Protein AF-A0A4Q5MXV5-F1 (afdb_monomer_lite)

Structure (mmCIF, N/CA/C/O backbone):
data_AF-A0A4Q5MXV5-F1
#
_entry.id   AF-A0A4Q5MXV5-F1
#
loop_
_atom_site.group_PDB
_atom_site.id
_atom_site.type_symbol
_atom_site.label_atom_id
_atom_site.label_alt_id
_atom_site.label_comp_id
_atom_site.label_asym_id
_atom_site.label_entity_id
_atom_site.label_seq_id
_atom_site.pdbx_PDB_ins_code
_atom_site.Cartn_x
_atom_site.Cartn_y
_atom_site.Cartn_z
_atom_site.occupancy
_atom_site.B_iso_or_equiv
_atom_site.auth_seq_id
_atom_site.auth_comp_id
_atom_site.auth_asym_id
_atom_site.auth_atom_id
_atom_site.pdbx_PDB_model_num
ATOM 1 N N . MET A 1 1 ? 37.166 1.276 -33.248 1.00 50.91 1 MET A N 1
ATOM 2 C CA . MET A 1 1 ? 37.059 1.108 -31.784 1.00 50.91 1 MET A CA 1
ATOM 3 C C . MET A 1 1 ? 36.192 -0.119 -31.534 1.00 50.91 1 MET A C 1
ATOM 5 O O . MET A 1 1 ? 34.989 -0.035 -31.732 1.00 50.91 1 MET A O 1
ATOM 9 N N . VAL A 1 2 ? 36.786 -1.277 -31.243 1.00 57.34 2 VAL A N 1
ATOM 10 C CA . VAL A 1 2 ? 36.024 -2.490 -30.886 1.00 57.34 2 VAL A CA 1
ATOM 11 C C . VAL A 1 2 ? 35.477 -2.283 -29.464 1.00 57.34 2 VAL A C 1
ATOM 13 O O . VAL A 1 2 ? 36.257 -1.837 -28.621 1.00 57.34 2 VAL A O 1
ATOM 16 N N . PRO A 1 3 ? 34.182 -2.523 -29.177 1.00 59.44 3 PRO A N 1
ATOM 17 C CA . PRO A 1 3 ? 33.652 -2.413 -27.819 1.00 59.44 3 PRO A CA 1
ATOM 18 C C . PRO A 1 3 ? 34.418 -3.347 -26.874 1.00 59.44 3 PRO A C 1
ATOM 20 O O . PRO A 1 3 ? 34.627 -4.518 -27.185 1.00 59.44 3 PRO A O 1
ATOM 23 N N . ASP A 1 4 ? 34.872 -2.818 -25.741 1.00 61.59 4 ASP A N 1
ATOM 24 C CA . ASP A 1 4 ? 35.649 -3.554 -24.744 1.00 61.59 4 ASP A CA 1
ATOM 25 C C . ASP A 1 4 ? 34.735 -4.537 -23.987 1.00 61.59 4 ASP A C 1
ATOM 27 O O . ASP A 1 4 ? 34.019 -4.163 -23.059 1.00 61.59 4 ASP A O 1
ATOM 31 N N . ASP A 1 5 ? 34.731 -5.805 -24.403 1.00 67.00 5 ASP A N 1
ATOM 32 C CA . ASP A 1 5 ? 33.876 -6.880 -23.870 1.00 67.00 5 ASP A CA 1
ATOM 33 C C . ASP A 1 5 ? 34.417 -7.473 -22.545 1.00 67.00 5 ASP A C 1
ATOM 35 O O . ASP A 1 5 ? 34.563 -8.686 -22.360 1.00 67.00 5 ASP A O 1
ATOM 39 N N . ARG A 1 6 ? 34.788 -6.592 -21.602 1.00 72.31 6 ARG A N 1
ATOM 40 C CA . ARG A 1 6 ? 35.343 -6.952 -20.277 1.00 72.31 6 ARG A CA 1
ATOM 41 C C . ARG A 1 6 ? 34.292 -7.068 -19.170 1.00 72.31 6 ARG A C 1
ATOM 43 O O . ARG A 1 6 ? 34.650 -7.130 -17.994 1.00 72.31 6 ARG A O 1
ATOM 50 N N . ARG A 1 7 ? 32.996 -7.088 -19.493 1.00 70.94 7 ARG A N 1
ATOM 51 C CA . ARG A 1 7 ? 31.938 -7.111 -18.470 1.00 70.94 7 ARG A CA 1
ATOM 52 C C . ARG A 1 7 ? 31.864 -8.463 -17.756 1.00 70.94 7 ARG A C 1
ATOM 54 O O . ARG A 1 7 ? 31.835 -9.532 -18.367 1.00 70.94 7 ARG A O 1
ATOM 61 N N . PHE A 1 8 ? 31.826 -8.404 -16.429 1.00 76.69 8 PHE A N 1
ATOM 62 C CA . PHE A 1 8 ? 31.745 -9.552 -15.529 1.00 76.69 8 PHE A CA 1
ATOM 63 C C . PHE A 1 8 ? 30.375 -9.559 -14.822 1.00 76.69 8 PHE A C 1
ATOM 65 O O . PHE A 1 8 ? 29.920 -8.485 -14.432 1.00 76.69 8 PHE A O 1
ATOM 72 N N . PRO A 1 9 ? 29.701 -10.714 -14.638 1.00 82.69 9 PRO A N 1
ATOM 73 C CA . PRO A 1 9 ? 30.083 -12.059 -15.065 1.00 82.69 9 PRO A CA 1
ATOM 74 C C . PRO A 1 9 ? 29.745 -12.329 -16.540 1.00 82.69 9 PRO A C 1
ATOM 76 O O . PRO A 1 9 ? 28.599 -12.199 -16.968 1.00 82.69 9 PRO A O 1
ATOM 79 N N . ARG A 1 10 ? 30.726 -12.830 -17.307 1.00 77.00 10 ARG A N 1
ATOM 80 C CA . ARG A 1 10 ? 30.601 -13.105 -18.758 1.00 77.00 10 ARG A CA 1
ATOM 81 C C . ARG A 1 10 ? 29.475 -14.080 -19.116 1.00 77.00 10 ARG A C 1
ATOM 83 O O . ARG A 1 10 ? 29.030 -14.116 -20.254 1.00 77.00 10 ARG A O 1
ATOM 90 N N . ARG A 1 11 ? 29.018 -14.899 -18.162 1.00 80.31 11 ARG A N 1
ATOM 91 C 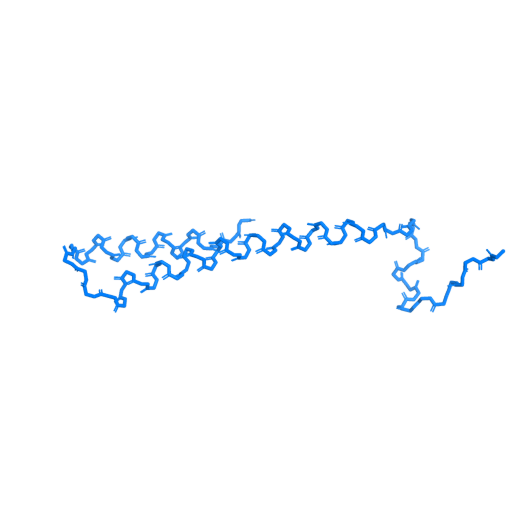CA . ARG A 1 11 ? 27.942 -15.877 -18.381 1.00 80.31 11 ARG A CA 1
ATOM 92 C C . ARG A 1 11 ? 26.591 -15.208 -18.666 1.00 80.31 11 ARG A C 1
ATOM 94 O O . ARG A 1 11 ? 25.812 -15.780 -19.414 1.00 80.31 11 ARG A O 1
ATOM 101 N N . VAL A 1 12 ? 26.346 -14.019 -18.105 1.00 80.38 12 VAL A N 1
ATOM 102 C CA . VAL A 1 12 ? 25.078 -13.276 -18.242 1.00 80.38 12 VAL A CA 1
ATOM 103 C C . VAL A 1 12 ? 25.010 -12.530 -19.577 1.00 80.38 12 VAL A C 1
ATOM 105 O O . VAL A 1 12 ? 23.965 -12.501 -20.211 1.00 80.38 12 VAL A O 1
ATOM 108 N N . TYR A 1 13 ? 26.144 -12.000 -20.041 1.00 78.19 13 TYR A N 1
ATOM 109 C CA . TYR A 1 13 ? 26.236 -11.182 -21.258 1.00 78.19 13 TYR A CA 1
ATOM 110 C C . TYR A 1 13 ? 26.621 -11.981 -22.518 1.00 78.19 13 TYR A C 1
ATOM 112 O O . TYR A 1 13 ? 26.865 -11.406 -23.570 1.00 78.19 13 TYR A O 1
ATOM 120 N N . ARG A 1 14 ? 26.710 -13.317 -22.425 1.00 75.75 14 ARG A N 1
ATOM 121 C CA . ARG A 1 14 ? 27.193 -14.197 -23.511 1.00 75.75 14 ARG A CA 1
ATOM 122 C C . ARG A 1 14 ? 26.218 -14.359 -24.681 1.00 75.75 14 ARG A C 1
ATOM 124 O O . ARG A 1 14 ? 26.618 -14.888 -25.714 1.00 75.75 14 ARG A O 1
ATOM 131 N N . THR A 1 15 ? 24.954 -13.981 -24.497 1.00 78.81 15 THR A N 1
ATOM 132 C CA . THR A 1 15 ? 23.869 -14.237 -25.453 1.00 78.81 15 THR A CA 1
ATOM 133 C C . THR A 1 15 ? 22.913 -13.049 -25.479 1.00 78.81 15 THR A C 1
ATOM 135 O O . THR A 1 15 ? 22.650 -12.462 -24.433 1.00 78.81 15 THR A O 1
ATOM 138 N N . GLY A 1 16 ? 22.353 -12.739 -26.649 1.00 78.56 16 GLY A N 1
ATOM 139 C CA . GLY A 1 16 ? 21.477 -11.579 -26.841 1.00 78.56 16 GLY A CA 1
ATOM 140 C C . GLY A 1 16 ? 22.244 -10.286 -27.136 1.00 78.56 16 GLY A C 1
ATOM 141 O O . GLY A 1 16 ? 23.472 -10.262 -27.164 1.00 78.56 16 GLY A O 1
ATOM 142 N N . SER A 1 17 ? 21.506 -9.215 -27.416 1.00 79.31 17 SER A N 1
ATOM 143 C CA . SER A 1 17 ? 22.045 -7.864 -27.588 1.00 79.31 17 SER A CA 1
ATOM 144 C C . SER A 1 17 ? 22.068 -7.122 -26.256 1.00 79.31 17 SER A C 1
ATOM 146 O O . SER A 1 17 ? 21.200 -7.352 -25.415 1.00 79.31 17 SER A O 1
ATOM 148 N N . GLU A 1 18 ? 23.014 -6.195 -26.098 1.00 78.06 18 GLU A N 1
ATOM 149 C CA . GLU A 1 18 ? 23.071 -5.295 -24.942 1.00 78.06 18 GLU A CA 1
ATOM 150 C C . GLU A 1 18 ? 21.696 -4.632 -24.713 1.00 78.06 18 GLU A C 1
ATOM 152 O O . GLU A 1 18 ? 21.196 -3.948 -25.616 1.00 78.06 18 GLU A O 1
ATOM 157 N N . PRO A 1 19 ? 21.059 -4.837 -23.545 1.00 76.62 19 PRO A N 1
ATOM 158 C CA . PRO A 1 19 ? 19.808 -4.171 -23.223 1.00 76.62 19 PRO A CA 1
ATOM 159 C C . PRO A 1 19 ? 20.045 -2.667 -23.071 1.00 76.62 19 PRO A C 1
ATOM 161 O O . PRO A 1 19 ? 20.962 -2.242 -22.372 1.00 76.62 19 PRO A O 1
ATOM 164 N N . ASP A 1 20 ? 19.199 -1.845 -23.690 1.00 85.38 20 ASP A N 1
ATOM 165 C CA . ASP A 1 20 ? 19.253 -0.399 -23.475 1.00 85.38 20 ASP A CA 1
ATOM 166 C C . ASP A 1 20 ? 18.920 -0.083 -22.005 1.00 85.38 20 ASP A C 1
ATOM 168 O O . ASP A 1 20 ? 17.841 -0.420 -21.511 1.00 85.38 20 ASP A O 1
ATOM 172 N N . ILE A 1 21 ? 19.839 0.600 -21.315 1.00 88.31 21 ILE A N 1
ATOM 173 C CA . ILE A 1 21 ? 19.721 1.022 -19.908 1.00 88.31 21 ILE A CA 1
ATOM 174 C C . ILE A 1 21 ? 18.409 1.778 -19.647 1.00 88.31 21 ILE A C 1
ATOM 176 O O . ILE A 1 21 ? 17.851 1.701 -18.549 1.00 88.31 21 ILE A O 1
ATOM 180 N N . ARG A 1 22 ? 17.868 2.478 -20.653 1.00 88.25 22 ARG A N 1
ATOM 181 C CA . ARG A 1 22 ? 16.585 3.185 -20.539 1.00 88.25 22 ARG A CA 1
ATOM 182 C C . ARG A 1 22 ? 15.425 2.255 -20.181 1.00 88.25 22 ARG A C 1
ATOM 184 O O . ARG A 1 22 ? 14.507 2.710 -19.502 1.00 88.25 22 ARG A O 1
ATOM 191 N N . PHE A 1 23 ? 15.461 0.981 -20.582 1.00 89.25 23 PHE A N 1
ATOM 192 C CA . PHE A 1 23 ? 14.443 0.001 -20.191 1.00 89.25 23 PHE A CA 1
ATOM 193 C C . PHE A 1 23 ? 14.521 -0.342 -18.702 1.00 89.25 23 PHE A C 1
ATOM 195 O O . PHE A 1 23 ? 13.489 -0.350 -18.034 1.00 89.25 23 PHE A O 1
ATOM 202 N N . SER A 1 24 ? 15.723 -0.539 -18.154 1.00 88.56 24 SER A N 1
ATOM 203 C CA . SER A 1 24 ? 15.907 -0.768 -16.713 1.00 88.56 24 SER A CA 1
ATOM 204 C C . SER A 1 24 ? 15.392 0.418 -15.895 1.00 88.56 24 SER A C 1
ATOM 206 O O . SER A 1 24 ? 14.559 0.241 -15.008 1.00 88.56 24 SER A O 1
ATOM 208 N N . LEU A 1 25 ? 15.771 1.644 -16.277 1.00 93.56 25 LEU A N 1
ATOM 209 C CA . LEU A 1 25 ? 15.300 2.871 -15.621 1.00 93.56 25 LEU A CA 1
ATOM 210 C C . LEU A 1 25 ? 13.786 3.094 -15.775 1.00 93.56 25 LEU A C 1
ATOM 212 O O . LEU A 1 25 ? 13.148 3.722 -14.929 1.00 93.56 25 LEU A O 1
ATOM 216 N N . ALA A 1 26 ? 13.183 2.633 -16.872 1.00 95.12 26 ALA A N 1
ATOM 217 C CA . ALA A 1 26 ? 11.734 2.680 -17.041 1.00 95.12 26 ALA A CA 1
ATOM 218 C C . ALA A 1 26 ? 11.024 1.707 -16.089 1.00 95.12 26 ALA A C 1
ATOM 220 O O . ALA A 1 26 ? 10.056 2.105 -15.441 1.00 95.12 26 ALA A O 1
ATOM 221 N N . ASN A 1 27 ? 11.536 0.482 -15.951 1.00 93.00 27 ASN A N 1
ATOM 222 C CA . ASN A 1 27 ? 10.991 -0.514 -15.031 1.00 93.00 27 ASN A CA 1
ATOM 223 C C . ASN A 1 27 ? 11.129 -0.078 -13.571 1.00 93.00 27 ASN A C 1
ATOM 225 O O . ASN A 1 27 ? 10.168 -0.196 -12.818 1.00 93.00 27 ASN A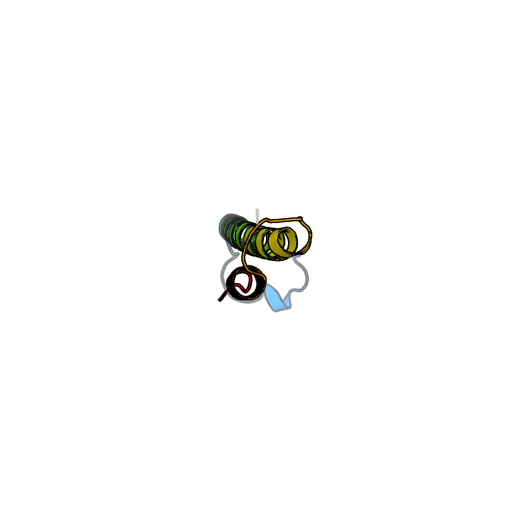 O 1
ATOM 229 N N . GLU A 1 28 ? 12.272 0.492 -13.183 1.00 97.88 28 GLU A N 1
ATOM 230 C CA . GLU A 1 28 ? 12.475 1.050 -11.841 1.00 97.88 28 GLU A CA 1
ATOM 231 C C . GLU A 1 28 ? 11.438 2.132 -11.513 1.00 97.88 28 GLU A C 1
ATOM 233 O O . GLU A 1 28 ? 10.848 2.107 -10.437 1.00 97.88 28 GLU A O 1
ATOM 238 N N . ARG A 1 29 ? 11.141 3.049 -12.447 1.00 96.38 29 ARG A N 1
ATOM 239 C CA . ARG A 1 29 ? 10.105 4.079 -12.242 1.00 96.38 29 ARG A CA 1
ATOM 240 C C . ARG A 1 29 ? 8.717 3.479 -12.042 1.00 96.38 29 ARG A C 1
ATOM 242 O O . ARG A 1 29 ? 8.001 3.924 -11.147 1.00 96.38 29 ARG A O 1
ATOM 249 N N . THR A 1 30 ? 8.338 2.488 -12.846 1.00 95.62 30 THR A N 1
ATOM 250 C CA . THR A 1 30 ? 7.050 1.795 -12.689 1.00 95.62 30 THR A CA 1
ATOM 251 C C . THR A 1 30 ? 6.990 1.048 -11.359 1.00 95.62 30 THR A C 1
ATOM 253 O O . THR A 1 30 ? 6.023 1.191 -10.617 1.00 95.62 30 THR A O 1
ATOM 256 N N . PHE A 1 31 ? 8.053 0.325 -11.009 1.00 95.25 31 PHE A N 1
ATOM 257 C CA . PHE A 1 31 ? 8.159 -0.412 -9.755 1.00 95.25 31 PHE A CA 1
ATOM 258 C C . PHE A 1 31 ? 8.066 0.508 -8.532 1.00 95.25 31 PHE A C 1
ATOM 260 O O . PHE A 1 31 ? 7.278 0.264 -7.621 1.00 95.25 31 PHE A O 1
ATOM 267 N N . LEU A 1 32 ? 8.810 1.615 -8.531 1.00 96.50 32 LEU A N 1
ATOM 268 C CA . LEU A 1 32 ? 8.750 2.608 -7.459 1.00 96.50 32 LEU A CA 1
ATOM 269 C C . LEU A 1 32 ? 7.378 3.286 -7.383 1.00 96.50 32 LEU A C 1
ATOM 271 O O . LEU A 1 32 ? 6.900 3.580 -6.286 1.00 96.50 32 LEU A O 1
ATOM 275 N N . ALA A 1 33 ? 6.717 3.513 -8.522 1.00 97.00 33 ALA A N 1
ATOM 276 C CA . ALA A 1 33 ? 5.353 4.027 -8.538 1.00 97.00 33 ALA A CA 1
ATOM 277 C C . ALA A 1 33 ? 4.364 3.043 -7.890 1.00 97.00 33 ALA A C 1
ATOM 279 O O . ALA A 1 33 ? 3.514 3.494 -7.120 1.00 97.00 33 ALA A O 1
ATOM 280 N N . TRP A 1 34 ? 4.506 1.736 -8.138 1.00 96.62 34 TRP A N 1
ATOM 281 C CA . TRP A 1 34 ? 3.703 0.692 -7.491 1.00 96.62 34 TRP A CA 1
ATOM 282 C C . TRP A 1 34 ? 3.972 0.596 -5.989 1.00 96.62 34 TRP A C 1
ATOM 284 O O . TRP A 1 34 ? 3.028 0.609 -5.200 1.00 96.62 34 TRP A O 1
ATOM 294 N N . ILE A 1 35 ? 5.243 0.606 -5.569 1.00 97.56 35 ILE A N 1
ATOM 295 C CA . ILE A 1 35 ? 5.600 0.628 -4.141 1.00 97.56 35 ILE A CA 1
ATOM 296 C C . ILE A 1 35 ? 4.978 1.837 -3.447 1.00 97.56 35 ILE A C 1
ATOM 298 O O . ILE A 1 35 ? 4.418 1.704 -2.363 1.00 97.56 35 ILE A O 1
ATOM 302 N N . ARG A 1 36 ? 5.037 3.021 -4.063 1.00 97.19 36 ARG A N 1
ATOM 303 C CA . ARG A 1 36 ? 4.447 4.233 -3.486 1.00 97.19 36 ARG A CA 1
ATOM 304 C C . ARG A 1 36 ? 2.952 4.061 -3.209 1.00 97.19 36 ARG A C 1
ATOM 306 O O . ARG A 1 36 ? 2.500 4.449 -2.136 1.00 97.19 36 ARG A O 1
ATOM 313 N N . THR A 1 37 ? 2.189 3.501 -4.149 1.00 97.44 37 THR A N 1
ATOM 314 C CA . THR A 1 37 ? 0.749 3.265 -3.947 1.00 97.44 37 THR A CA 1
ATOM 315 C C . THR A 1 37 ? 0.486 2.208 -2.880 1.00 97.44 37 THR A C 1
ATOM 317 O O . THR A 1 37 ? -0.358 2.430 -2.016 1.00 97.44 37 THR A O 1
ATOM 320 N N . SER A 1 38 ? 1.260 1.120 -2.864 1.00 98.00 38 SER A N 1
ATOM 321 C CA . SER A 1 38 ? 1.186 0.097 -1.816 1.00 98.00 38 SER A CA 1
ATOM 322 C C . SER A 1 38 ? 1.435 0.684 -0.424 1.00 98.00 38 SER A C 1
ATOM 324 O O . SER A 1 38 ? 0.645 0.470 0.494 1.00 98.00 38 SER A O 1
ATOM 326 N N . LEU A 1 39 ? 2.488 1.494 -0.270 1.00 98.31 39 LEU A N 1
ATOM 327 C CA . LEU A 1 39 ? 2.818 2.154 0.995 1.00 98.31 39 LEU A CA 1
ATOM 328 C C . LEU A 1 39 ? 1.744 3.156 1.430 1.00 98.31 39 LEU A C 1
ATOM 330 O O . LEU A 1 39 ? 1.449 3.241 2.619 1.00 98.31 39 LEU A O 1
ATOM 334 N N . ALA A 1 40 ? 1.142 3.891 0.492 1.00 98.31 40 ALA A N 1
ATOM 335 C CA . ALA A 1 40 ? 0.055 4.815 0.801 1.00 98.31 40 ALA A CA 1
ATOM 336 C C . ALA A 1 40 ? -1.172 4.080 1.365 1.00 98.31 40 ALA A C 1
ATOM 338 O O . ALA A 1 40 ? -1.728 4.510 2.375 1.00 98.31 40 ALA A O 1
ATOM 339 N N . PHE A 1 41 ? -1.560 2.950 0.763 1.00 98.44 41 PHE A N 1
ATOM 340 C CA . PHE A 1 41 ? -2.656 2.129 1.279 1.00 98.44 41 PHE A CA 1
ATOM 341 C C . PHE A 1 41 ? -2.327 1.518 2.643 1.00 98.44 41 PHE A C 1
ATOM 343 O O . PHE A 1 41 ? -3.147 1.595 3.554 1.00 98.44 41 PHE A O 1
ATOM 350 N N . LEU A 1 42 ? -1.111 1.000 2.829 1.00 98.44 42 LEU A N 1
ATOM 351 C CA . LEU A 1 42 ? -0.679 0.475 4.124 1.00 98.44 42 LEU A CA 1
ATOM 352 C C . LEU A 1 42 ? -0.736 1.551 5.222 1.00 98.44 42 LEU A C 1
ATOM 354 O O . LEU A 1 42 ? -1.297 1.317 6.291 1.00 98.44 42 LEU A O 1
ATOM 358 N N . ALA A 1 43 ? -0.199 2.743 4.948 1.00 98.44 43 ALA A N 1
ATOM 359 C CA . ALA A 1 43 ? -0.220 3.861 5.885 1.00 98.44 43 ALA A CA 1
ATOM 360 C C . ALA A 1 43 ? -1.652 4.304 6.223 1.00 98.44 43 ALA A C 1
ATOM 362 O O . ALA A 1 43 ? -1.938 4.579 7.386 1.00 98.44 43 ALA A O 1
ATOM 363 N N . ALA A 1 44 ? -2.558 4.328 5.240 1.00 98.00 44 ALA A N 1
ATOM 364 C CA . ALA A 1 44 ? -3.968 4.641 5.464 1.00 98.00 44 ALA A CA 1
ATOM 365 C C . ALA A 1 44 ? -4.650 3.615 6.384 1.00 98.00 44 ALA A C 1
ATOM 367 O O . ALA A 1 44 ? -5.337 4.005 7.326 1.00 98.00 44 ALA A O 1
ATOM 368 N N . GLY A 1 45 ? -4.417 2.316 6.163 1.00 97.44 45 GLY A N 1
ATOM 369 C CA . GLY A 1 45 ? -4.946 1.256 7.027 1.00 97.44 45 GLY A CA 1
ATOM 370 C C . GLY A 1 45 ? -4.441 1.364 8.468 1.00 97.44 45 GLY A C 1
ATOM 371 O O . GLY A 1 45 ? -5.228 1.261 9.404 1.00 97.44 45 GLY A O 1
ATOM 372 N N . ILE A 1 46 ? -3.149 1.656 8.652 1.00 98.06 46 ILE A N 1
ATOM 373 C CA . ILE A 1 46 ? -2.558 1.894 9.978 1.00 98.06 46 ILE A CA 1
ATOM 374 C C . ILE A 1 46 ? -3.159 3.145 10.633 1.00 98.06 46 ILE A C 1
ATOM 376 O O . ILE A 1 46 ? -3.501 3.115 11.813 1.00 98.06 46 ILE A O 1
ATOM 380 N N . ALA A 1 47 ? -3.312 4.239 9.882 1.00 97.94 47 ALA A N 1
ATOM 381 C CA . ALA A 1 47 ? -3.851 5.494 10.399 1.00 97.94 47 ALA A CA 1
ATOM 382 C C . ALA A 1 47 ? -5.289 5.349 10.920 1.00 97.94 47 ALA A C 1
ATOM 384 O O . ALA A 1 47 ? -5.640 6.002 11.899 1.00 97.94 47 ALA A O 1
ATOM 385 N N . LEU A 1 48 ? -6.104 4.478 10.313 1.00 97.38 48 LEU A N 1
ATOM 386 C CA . LEU A 1 48 ? -7.460 4.208 10.795 1.00 97.38 48 LEU A CA 1
ATOM 387 C C . LEU A 1 48 ? -7.487 3.639 12.217 1.00 97.38 48 LEU A C 1
ATOM 389 O O . LEU A 1 48 ? -8.374 4.007 12.976 1.00 97.38 48 LEU A O 1
ATOM 393 N N . GLU A 1 49 ? -6.535 2.783 12.593 1.00 95.88 49 GLU A N 1
ATOM 394 C CA . GLU A 1 49 ? -6.473 2.221 13.953 1.00 95.88 49 GLU A CA 1
ATOM 395 C C . GLU A 1 49 ? -5.620 3.054 14.918 1.00 95.88 49 GLU A C 1
ATOM 397 O O . GLU A 1 49 ? -5.831 3.004 16.127 1.00 95.88 49 GLU A O 1
ATOM 402 N N . ALA A 1 50 ? -4.667 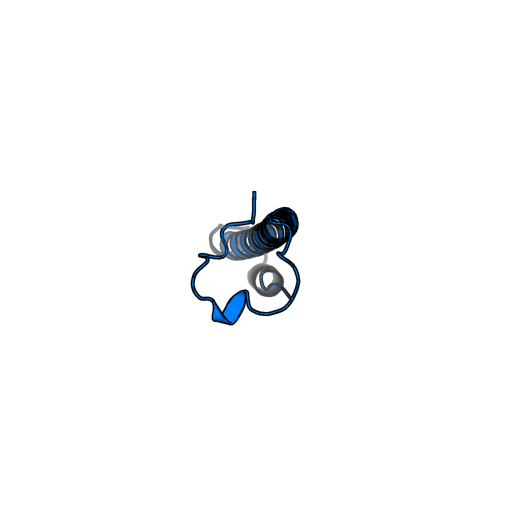3.837 14.407 1.00 96.62 50 ALA A N 1
ATOM 403 C CA . ALA A 1 50 ? -3.806 4.682 15.232 1.00 96.62 50 ALA A CA 1
ATOM 404 C C . ALA A 1 50 ? -4.483 5.984 15.696 1.00 96.62 50 ALA A C 1
ATOM 406 O O . ALA A 1 50 ? -4.029 6.595 16.663 1.00 96.62 50 ALA A O 1
ATOM 407 N N . LEU A 1 51 ? -5.526 6.436 14.994 1.00 96.19 51 LEU A N 1
ATOM 408 C CA . LEU A 1 51 ? -6.227 7.684 15.283 1.00 96.19 51 LEU A CA 1
ATOM 409 C C . LEU A 1 51 ? -7.563 7.430 15.988 1.00 96.19 51 LEU A C 1
ATOM 411 O O . LEU A 1 51 ? -8.293 6.487 15.681 1.00 96.19 51 LEU A O 1
ATOM 415 N N . GLU A 1 52 ? -7.930 8.332 16.896 1.00 93.12 52 GLU A N 1
ATOM 416 C CA . GLU A 1 52 ? -9.243 8.322 17.542 1.00 93.12 52 GLU A CA 1
ATOM 417 C C . GLU A 1 52 ? -10.310 8.869 16.588 1.00 93.12 52 GLU A C 1
ATOM 419 O O . GLU A 1 52 ? -10.577 10.069 16.517 1.00 93.12 52 GLU A O 1
ATOM 424 N N . LEU A 1 53 ? -10.910 7.967 15.813 1.00 94.50 53 LEU A N 1
ATOM 425 C CA . LEU A 1 53 ? -11.966 8.298 14.862 1.00 94.50 53 LEU A CA 1
ATOM 426 C C . LEU A 1 53 ? -13.351 7.982 15.452 1.00 94.50 53 LEU A C 1
ATOM 428 O O . LEU A 1 53 ? -13.540 6.874 15.963 1.00 94.50 53 LEU A O 1
ATOM 432 N N . PRO A 1 54 ? -14.344 8.888 15.333 1.00 95.00 54 PRO A N 1
ATOM 433 C CA . PRO A 1 54 ? -15.721 8.658 15.778 1.00 95.00 54 PRO A CA 1
ATOM 434 C C . PRO A 1 54 ? -16.490 7.798 14.758 1.00 95.00 54 PRO A C 1
ATOM 436 O O . PRO A 1 54 ? -17.504 8.212 14.199 1.00 95.00 54 PRO A O 1
ATOM 439 N N . ILE A 1 55 ? -15.963 6.611 14.466 1.00 95.31 55 ILE A N 1
ATOM 440 C CA . ILE A 1 55 ? -16.517 5.635 13.523 1.00 95.31 55 ILE A CA 1
ATOM 441 C C . ILE A 1 55 ? -16.807 4.354 14.302 1.00 95.31 55 ILE A C 1
ATOM 443 O O . ILE A 1 55 ? -16.098 4.033 15.257 1.00 95.31 55 ILE A O 1
ATOM 447 N N . ASP A 1 56 ? -17.836 3.615 13.889 1.00 97.44 56 ASP A N 1
ATOM 448 C CA . ASP A 1 56 ? -18.112 2.290 14.437 1.00 97.44 56 ASP A CA 1
ATOM 449 C C . ASP A 1 56 ? -16.850 1.394 14.388 1.00 97.44 56 ASP A C 1
ATOM 451 O O . ASP A 1 56 ? -16.202 1.317 13.334 1.00 97.44 56 ASP A O 1
ATOM 455 N N . PRO A 1 57 ? -16.486 0.709 15.491 1.00 96.38 57 PRO A N 1
ATOM 456 C CA . PRO A 1 57 ? -15.257 -0.079 15.554 1.00 96.38 57 PRO A CA 1
ATOM 457 C C . PRO A 1 57 ? -15.163 -1.178 14.492 1.00 96.38 57 PRO A C 1
ATOM 459 O O . PRO A 1 57 ? -14.0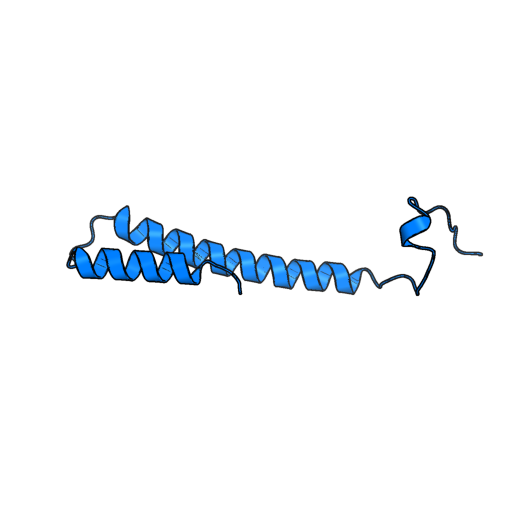77 -1.432 13.973 1.00 96.38 57 PRO A O 1
ATOM 462 N N . ALA A 1 58 ? -16.280 -1.822 14.139 1.00 97.06 58 ALA A N 1
ATOM 463 C CA . ALA A 1 58 ? -16.276 -2.885 13.141 1.00 97.06 58 ALA A CA 1
ATOM 464 C C . ALA A 1 58 ? -16.079 -2.319 11.730 1.00 97.06 58 ALA A C 1
ATOM 466 O O . ALA A 1 58 ? -15.314 -2.883 10.946 1.00 97.06 58 ALA A O 1
ATOM 467 N N . LEU A 1 59 ? -16.709 -1.182 11.413 1.00 97.62 59 LEU A N 1
ATOM 468 C CA . LEU A 1 59 ? -16.491 -0.489 10.138 1.00 97.62 59 LEU A CA 1
ATOM 469 C C . LEU A 1 59 ? -15.054 0.019 9.997 1.00 97.62 59 LEU A C 1
ATOM 471 O O . LEU A 1 59 ? -14.467 -0.100 8.920 1.00 97.62 59 LEU A O 1
ATOM 475 N N . ARG A 1 60 ? -14.478 0.554 11.077 1.00 97.56 60 ARG A N 1
ATOM 476 C CA . ARG A 1 60 ? -13.089 1.025 11.096 1.00 97.56 60 ARG A CA 1
ATOM 477 C C . ARG A 1 60 ? -12.107 -0.116 10.845 1.00 97.56 60 ARG A C 1
ATOM 479 O O . ARG A 1 60 ? -11.282 -0.005 9.938 1.00 97.56 60 ARG A O 1
ATOM 486 N N . LEU A 1 61 ? -12.283 -1.237 11.547 1.00 97.56 61 LEU A N 1
ATOM 487 C CA . LEU A 1 61 ? -11.475 -2.437 11.349 1.00 97.56 61 LEU A CA 1
ATOM 488 C C . LEU A 1 61 ? -11.625 -2.990 9.926 1.00 97.56 61 LEU A C 1
ATOM 490 O O . LEU A 1 61 ? -10.631 -3.309 9.280 1.00 97.56 61 LEU A O 1
ATOM 494 N N . ALA A 1 62 ? -12.853 -3.081 9.409 1.00 98.12 62 ALA A N 1
ATOM 495 C CA . ALA A 1 62 ? -13.097 -3.555 8.049 1.00 98.12 62 ALA A CA 1
ATOM 496 C C . ALA A 1 62 ? -12.391 -2.669 7.008 1.00 98.12 62 ALA A C 1
ATOM 498 O O . ALA A 1 62 ? -11.721 -3.185 6.114 1.00 98.12 62 ALA A O 1
ATOM 499 N N . ALA A 1 63 ? -12.479 -1.344 7.149 1.00 97.88 63 ALA A N 1
ATOM 500 C CA . ALA A 1 63 ? -11.784 -0.405 6.274 1.00 97.88 63 ALA A CA 1
ATOM 501 C C . ALA A 1 63 ? -10.255 -0.534 6.381 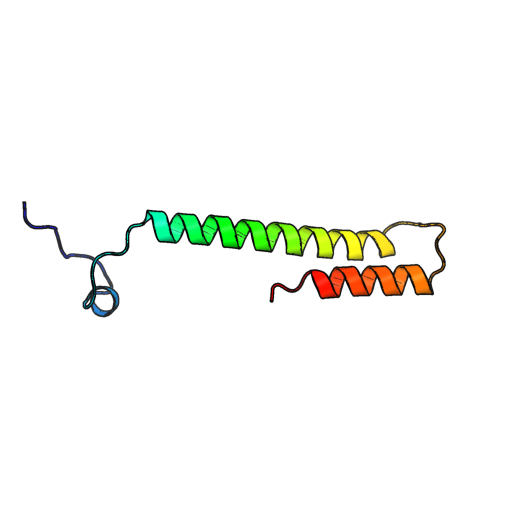1.00 97.88 63 ALA A C 1
ATOM 503 O O . ALA A 1 63 ? -9.575 -0.568 5.354 1.00 97.88 63 ALA A O 1
ATOM 504 N N . ALA A 1 64 ? -9.711 -0.674 7.595 1.00 97.88 64 ALA A N 1
ATOM 505 C CA . ALA A 1 64 ? -8.284 -0.899 7.813 1.00 97.88 64 ALA A CA 1
ATOM 506 C C . ALA A 1 64 ? -7.799 -2.183 7.119 1.00 97.88 64 ALA A C 1
ATOM 508 O O . ALA A 1 64 ? -6.801 -2.156 6.399 1.00 97.88 64 ALA A O 1
ATOM 509 N N . LEU A 1 65 ? -8.543 -3.284 7.253 1.00 98.00 65 LEU A N 1
ATOM 510 C CA . LEU A 1 65 ? -8.231 -4.552 6.591 1.00 98.00 65 LEU A CA 1
ATOM 511 C C . LEU A 1 65 ? -8.300 -4.447 5.064 1.00 98.00 65 LEU A C 1
ATOM 513 O O . LEU A 1 65 ? -7.440 -5.003 4.384 1.00 98.00 65 LEU A O 1
ATOM 517 N N . ILE A 1 66 ? -9.272 -3.708 4.520 1.00 98.19 66 ILE A N 1
ATOM 518 C CA . ILE A 1 66 ? -9.360 -3.447 3.077 1.00 98.19 66 ILE A CA 1
ATOM 519 C C . ILE A 1 66 ? -8.117 -2.694 2.599 1.00 98.19 66 ILE A C 1
ATOM 521 O O . ILE A 1 66 ? -7.493 -3.109 1.626 1.00 98.19 66 ILE A O 1
ATOM 525 N N . PHE A 1 67 ? -7.716 -1.624 3.287 1.00 98.19 67 PHE A N 1
ATOM 526 C CA . PHE A 1 67 ? -6.519 -0.865 2.922 1.00 98.19 67 PHE A CA 1
ATOM 527 C C . PHE A 1 67 ? -5.238 -1.703 3.003 1.00 98.19 67 PHE A C 1
ATOM 529 O O . PHE A 1 67 ? -4.397 -1.629 2.107 1.00 98.19 67 PHE A O 1
ATOM 536 N N . VAL A 1 68 ? -5.107 -2.553 4.022 1.00 97.62 68 VAL A N 1
ATOM 537 C CA . VAL A 1 68 ? -3.983 -3.493 4.125 1.00 97.62 68 VAL A CA 1
ATOM 538 C C . VAL A 1 68 ? -4.010 -4.509 2.981 1.00 97.62 68 VAL A C 1
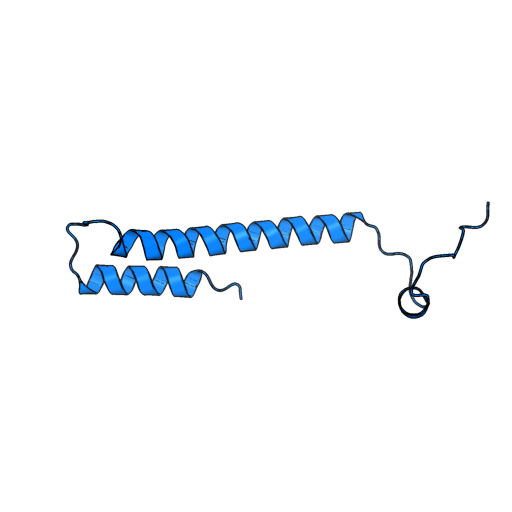ATOM 540 O O . VAL A 1 68 ? -2.976 -4.733 2.354 1.00 97.62 68 VAL A O 1
ATOM 543 N N . ALA A 1 69 ? -5.170 -5.077 2.645 1.00 97.12 69 ALA A N 1
ATOM 544 C CA . ALA A 1 69 ? -5.294 -6.026 1.539 1.00 97.12 69 ALA A CA 1
ATOM 545 C C . ALA A 1 69 ? -4.939 -5.385 0.185 1.00 97.12 69 ALA A C 1
ATOM 547 O O . ALA A 1 69 ? -4.191 -5.969 -0.595 1.00 97.12 69 ALA A O 1
ATOM 548 N N . LEU A 1 70 ? -5.405 -4.156 -0.065 1.00 97.06 70 LEU A N 1
ATOM 549 C CA . LEU A 1 70 ? -5.098 -3.388 -1.279 1.00 97.06 70 LEU A CA 1
ATOM 550 C C . LEU A 1 70 ? -3.628 -2.959 -1.385 1.00 97.06 70 LEU A C 1
ATOM 552 O O . LEU A 1 70 ? -3.177 -2.593 -2.468 1.00 97.06 70 LEU A O 1
ATOM 556 N N . SER A 1 71 ? -2.871 -2.986 -0.284 1.00 96.44 71 SER A N 1
ATOM 557 C CA . SER A 1 71 ? -1.445 -2.650 -0.310 1.00 96.44 71 SER A CA 1
ATOM 558 C C . SER A 1 71 ? -0.595 -3.705 -1.026 1.00 96.44 71 SER A C 1
ATOM 560 O O . SER A 1 71 ? 0.517 -3.393 -1.451 1.00 96.44 71 SER A O 1
ATOM 562 N N . VAL A 1 72 ? -1.099 -4.931 -1.197 1.00 94.69 72 VAL A N 1
ATOM 563 C CA . VAL A 1 72 ? -0.362 -6.018 -1.847 1.00 94.69 72 VAL A CA 1
ATOM 564 C C . VAL A 1 72 ? -0.356 -5.791 -3.364 1.00 94.69 72 VAL A C 1
ATOM 566 O O . VAL A 1 72 ? -1.423 -5.825 -3.980 1.00 94.69 72 VAL A O 1
ATOM 569 N N . PRO A 1 73 ? 0.813 -5.549 -3.990 1.00 83.56 73 PRO A N 1
ATOM 570 C CA . PRO A 1 73 ? 0.889 -5.459 -5.442 1.00 83.56 73 PRO A CA 1
ATOM 571 C C . PRO A 1 73 ? 0.601 -6.840 -6.056 1.00 83.56 73 PRO A C 1
ATOM 573 O O . PRO A 1 73 ? 1.143 -7.843 -5.586 1.00 83.56 73 PRO A O 1
ATOM 576 N N . ALA A 1 74 ? -0.279 -6.877 -7.062 1.00 73.50 74 ALA A N 1
ATOM 577 C CA . ALA A 1 74 ? -0.670 -8.088 -7.793 1.00 73.50 74 ALA A CA 1
ATOM 578 C C . ALA A 1 74 ? 0.359 -8.505 -8.853 1.00 73.50 74 ALA A C 1
ATOM 580 O O . ALA A 1 74 ? 1.045 -7.608 -9.398 1.00 73.50 74 ALA A O 1
#

Radius of gyration: 22.25 Å; chains: 1; bounding box: 55×24×49 Å

Organism: NCBI:txid1259133

Secondary structure (DSSP, 8-state):
-------SSTTTSSSSPPPPHHHHHHHHHHHHHHHHHHHHHHHHHHHHHHS--SS-HHHHHHHHHHHHHHTS--

Foldseek 3Di:
DPPDQPDPPCVVVVDDDDDDVVVVVVVVVVVVVLLVQLVVLQVVLVCLVVDDDPDDPVVSNVSSVVSNVVSDDD

Sequence (74 aa):
MVPDDRRFPRRVYRTGSEPDIRFSLANERTFLAWIRTSLAFLAAGIALEALELPIDPALRLAAALIFVALSVPA

pLDDT: mean 89.57, std 11.54, range [50.91, 98.44]

InterPro domains:
  IPR003807 Domain of unknown function DUF202 [PF02656] (22-72)